Protein AF-A0A6L9HCB8-F1 (afdb_monomer_lite)

Sequence (117 aa):
MEVSAVTCQEAERMVTPYINDELSGEEVEAFLRHLETCVSCQEELEIYFMVDVGLKQLDRDSGAFDIAGALKEKIEDSYARVGRLRLLKTLGCAVRTLQVMAVAVTVLLQFRLWLWP

pLDDT: mean 71.58, std 14.14, range [37.69, 94.31]

Foldseek 3Di:
DPLPQQDLVNLVVVLVCVVVVNDDPVVVVNSVVNVVVDVVSVVVSVVVVVVVVVVVVVVVPPDCCVVVVVVVVVVVVVVVVVVVVVVVVVVVVVVVVVVVVVVVVVVVVVVVVVVPD

Radius of gyration: 24.78 Å; chains: 1; bounding box: 56×26×75 Å

Secondary structure (DSSP, 8-state):
-------HHHHHHHHHHHHTT-S-HHHHHHHHHHHHH-HHHHHHHHHHHHHHHHHHHHGGGSS-HHHHHHHHHHHHHHHHHHHHHHHHHHHHHHHHHHHHHHHHHHHHHHHHHHH--

Structure (mmCIF, N/CA/C/O backbone):
data_AF-A0A6L9HCB8-F1
#
_entry.id   AF-A0A6L9HCB8-F1
#
loop_
_atom_site.group_PDB
_atom_site.id
_atom_site.type_symbol
_atom_site.label_atom_id
_atom_site.label_alt_id
_atom_site.label_comp_id
_atom_site.label_asym_id
_atom_site.label_entity_id
_atom_site.label_seq_id
_atom_site.pdbx_PDB_ins_code
_atom_site.Cartn_x
_atom_site.Cartn_y
_atom_site.Cartn_z
_atom_site.occupancy
_atom_site.B_iso_or_equiv
_atom_site.auth_seq_id
_atom_site.auth_comp_id
_atom_site.auth_asym_id
_atom_site.auth_atom_id
_atom_site.pdbx_PDB_model_num
ATOM 1 N N . MET A 1 1 ? 0.825 -15.458 -14.921 1.00 37.69 1 MET A N 1
ATOM 2 C CA . MET A 1 1 ? 0.503 -14.550 -13.805 1.00 37.69 1 MET A CA 1
ATOM 3 C C . MET A 1 1 ? -0.991 -14.636 -13.600 1.00 37.69 1 MET A C 1
ATOM 5 O O . MET A 1 1 ? -1.735 -14.041 -14.368 1.00 37.69 1 MET A O 1
ATOM 9 N N . GLU A 1 2 ? -1.422 -15.474 -12.662 1.00 39.09 2 GLU A N 1
ATOM 10 C CA . GLU A 1 2 ? -2.800 -15.449 -12.176 1.00 39.09 2 GLU A CA 1
ATOM 11 C C . GLU A 1 2 ? -2.967 -14.147 -11.397 1.00 39.09 2 GLU A C 1
ATOM 13 O O . GLU A 1 2 ? -2.337 -13.953 -10.363 1.00 39.09 2 GLU A O 1
ATOM 18 N N . VAL A 1 3 ? -3.754 -13.219 -11.938 1.00 50.38 3 VAL A N 1
ATOM 19 C CA . VAL A 1 3 ? -4.309 -12.130 -11.137 1.00 50.38 3 VAL A CA 1
ATOM 20 C C . VAL A 1 3 ? -5.357 -12.807 -10.267 1.00 50.38 3 VAL A C 1
ATOM 22 O O . VAL A 1 3 ? -6.463 -13.083 -10.729 1.00 50.38 3 VAL A O 1
ATOM 25 N N . SER A 1 4 ? -4.971 -13.188 -9.053 1.00 51.12 4 SER A N 1
ATOM 26 C CA . SER A 1 4 ? -5.893 -13.668 -8.033 1.00 51.12 4 SER A CA 1
ATOM 27 C C . SER A 1 4 ? -6.940 -12.580 -7.831 1.00 51.12 4 SER A C 1
ATOM 29 O O . SER A 1 4 ? -6.645 -11.490 -7.343 1.00 51.12 4 SER A O 1
ATOM 31 N N . ALA A 1 5 ? -8.162 -12.842 -8.291 1.00 67.12 5 ALA A N 1
ATOM 32 C CA . ALA A 1 5 ? -9.295 -11.993 -7.985 1.00 67.12 5 ALA A CA 1
ATOM 33 C C . ALA A 1 5 ? -9.456 -12.007 -6.461 1.00 67.12 5 ALA A C 1
ATOM 35 O O . ALA A 1 5 ? -9.882 -13.014 -5.894 1.00 67.12 5 ALA A O 1
ATOM 36 N N . VAL A 1 6 ? -9.037 -10.921 -5.805 1.00 77.38 6 VAL A N 1
ATOM 37 C CA . VAL A 1 6 ? -9.268 -10.712 -4.374 1.00 77.38 6 VAL A CA 1
ATOM 38 C C . VAL A 1 6 ? -10.768 -10.865 -4.153 1.00 77.38 6 VAL A C 1
ATOM 40 O O . VAL A 1 6 ? -11.573 -10.263 -4.866 1.00 77.38 6 VAL A O 1
ATOM 43 N N . THR A 1 7 ? -11.137 -11.747 -3.232 1.00 85.69 7 THR A N 1
ATOM 44 C CA . THR A 1 7 ? -12.537 -11.992 -2.872 1.00 85.69 7 THR A CA 1
ATOM 45 C C . THR A 1 7 ? -12.926 -11.074 -1.718 1.00 85.69 7 THR A C 1
ATOM 47 O O . THR A 1 7 ? -12.045 -10.600 -1.004 1.00 85.69 7 THR A O 1
ATOM 50 N N . CYS A 1 8 ? -14.223 -10.848 -1.494 1.00 85.12 8 CYS A N 1
ATOM 51 C CA . CYS A 1 8 ? -14.690 -10.003 -0.386 1.00 85.12 8 CYS A CA 1
ATOM 52 C C . CYS A 1 8 ? -14.137 -10.475 0.971 1.00 85.12 8 CYS A C 1
ATOM 54 O O . CYS A 1 8 ? -13.652 -9.672 1.758 1.00 85.12 8 CYS A O 1
ATOM 56 N N . GLN A 1 9 ? -14.096 -11.794 1.191 1.00 83.50 9 GLN A N 1
ATOM 57 C CA . GLN A 1 9 ? -13.536 -12.391 2.406 1.00 83.50 9 GLN A CA 1
ATOM 58 C C . GLN A 1 9 ? -12.032 -12.118 2.563 1.00 83.50 9 GLN A C 1
ATOM 60 O O . GLN A 1 9 ? -11.537 -11.945 3.675 1.00 83.50 9 GLN A O 1
ATOM 65 N N . GLU A 1 10 ? -11.290 -12.106 1.458 1.00 83.19 10 GLU A N 1
ATOM 66 C CA . GLU A 1 10 ? -9.861 -11.799 1.478 1.00 83.19 10 GLU A CA 1
ATOM 67 C C . GLU A 1 10 ? -9.635 -10.301 1.733 1.00 83.19 10 GLU A C 1
ATOM 69 O O . GLU A 1 10 ? -8.763 -9.929 2.515 1.00 83.19 10 GLU A O 1
ATOM 74 N N . ALA A 1 11 ? -10.477 -9.447 1.141 1.00 82.44 11 ALA A N 1
ATOM 75 C CA . ALA A 1 11 ? -10.464 -8.007 1.360 1.00 82.44 11 ALA A CA 1
ATOM 76 C C . ALA A 1 11 ? -10.742 -7.655 2.831 1.00 82.44 11 ALA A C 1
ATOM 78 O O . ALA A 1 11 ? -9.982 -6.886 3.411 1.00 82.44 11 ALA A O 1
ATOM 79 N N . GLU A 1 12 ? -11.740 -8.272 3.471 1.00 81.25 12 GLU A N 1
ATOM 80 C CA . GLU A 1 12 ? -12.031 -8.097 4.906 1.00 81.25 12 GLU A CA 1
ATOM 81 C C . GLU A 1 12 ? -10.810 -8.398 5.790 1.00 81.25 12 GLU A C 1
ATOM 83 O O . GLU A 1 12 ? -10.491 -7.650 6.715 1.00 81.25 12 GLU A O 1
ATOM 88 N N . ARG A 1 13 ? -10.062 -9.465 5.483 1.00 83.12 13 ARG A N 1
ATOM 89 C CA . ARG A 1 13 ? -8.845 -9.833 6.231 1.00 83.12 13 ARG A CA 1
ATOM 90 C C . ARG A 1 13 ? -7.699 -8.850 6.024 1.00 83.12 13 ARG A C 1
ATOM 92 O O 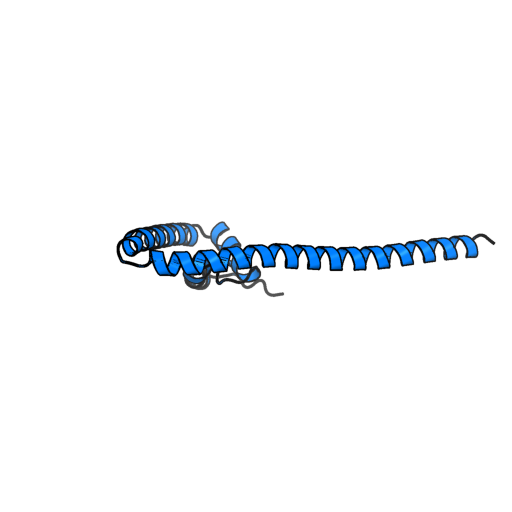. ARG A 1 13 ? -6.850 -8.720 6.904 1.00 83.12 13 ARG A O 1
ATOM 99 N N . MET A 1 14 ? -7.675 -8.167 4.882 1.00 81.94 14 MET A N 1
ATOM 100 C CA . MET A 1 14 ? -6.688 -7.143 4.551 1.00 81.94 14 MET A CA 1
ATOM 101 C C . MET A 1 14 ? -6.998 -5.784 5.200 1.00 81.94 14 MET A C 1
ATOM 103 O O . MET A 1 14 ? -6.098 -4.955 5.285 1.00 81.94 14 MET A O 1
ATOM 107 N N . VAL A 1 15 ? -8.207 -5.554 5.733 1.00 80.81 15 VAL A N 1
ATOM 108 C CA . VAL A 1 15 ? -8.607 -4.267 6.342 1.00 80.81 15 VAL A CA 1
ATOM 109 C C . VAL A 1 15 ? -7.717 -3.877 7.525 1.00 80.81 15 VAL A C 1
ATOM 111 O O . VAL A 1 15 ? -7.177 -2.774 7.560 1.00 80.81 15 VAL A O 1
ATOM 114 N N . THR A 1 16 ? -7.531 -4.772 8.498 1.00 80.31 16 THR A N 1
ATOM 115 C CA . THR A 1 16 ? -6.699 -4.501 9.683 1.00 80.31 16 THR A CA 1
ATOM 116 C C . THR A 1 16 ? -5.229 -4.215 9.339 1.00 80.31 16 THR A C 1
ATOM 118 O O . THR A 1 16 ? -4.726 -3.177 9.772 1.00 80.31 16 THR A O 1
ATOM 121 N N . PRO A 1 17 ? -4.522 -5.055 8.553 1.00 80.12 17 PRO A N 1
ATOM 122 C CA . PRO A 1 17 ? -3.143 -4.759 8.164 1.00 80.12 17 PRO A CA 1
ATOM 123 C C . PRO A 1 17 ? -3.037 -3.552 7.219 1.00 80.12 17 PRO A C 1
ATOM 125 O O . PRO A 1 17 ? -2.018 -2.870 7.240 1.00 80.12 17 PRO A O 1
ATOM 128 N N . TYR A 1 18 ? -4.072 -3.228 6.435 1.00 77.94 18 TYR A N 1
ATOM 129 C CA . TYR A 1 18 ? -4.120 -1.991 5.647 1.00 77.94 18 TYR A CA 1
ATOM 130 C C . TYR A 1 18 ? -4.136 -0.748 6.548 1.00 77.94 18 TYR A C 1
ATOM 132 O O . TYR A 1 18 ? -3.346 0.168 6.343 1.00 77.94 18 TYR A O 1
ATOM 140 N N . ILE A 1 19 ? -4.983 -0.733 7.583 1.00 73.69 19 ILE A N 1
ATOM 141 C CA . ILE A 1 19 ? -5.084 0.378 8.549 1.00 73.69 19 ILE A CA 1
ATOM 142 C C . ILE A 1 19 ? -3.792 0.555 9.363 1.00 73.69 19 ILE A C 1
ATOM 144 O O . ILE A 1 19 ? -3.469 1.669 9.777 1.00 73.69 19 ILE A O 1
ATOM 148 N N . ASN A 1 20 ? -3.060 -0.535 9.602 1.00 71.31 20 ASN A N 1
ATOM 149 C CA . ASN A 1 20 ? -1.795 -0.528 10.337 1.00 71.31 20 ASN A CA 1
ATOM 150 C C . ASN A 1 20 ? -0.558 -0.315 9.442 1.00 71.31 20 ASN A C 1
ATOM 152 O O . ASN A 1 20 ? 0.559 -0.387 9.949 1.00 71.31 20 ASN A O 1
ATOM 156 N N . ASP A 1 21 ? -0.738 -0.053 8.140 1.00 74.56 21 ASP A N 1
ATOM 157 C CA . ASP A 1 21 ? 0.344 0.086 7.152 1.00 74.56 21 ASP A CA 1
ATOM 158 C C . ASP A 1 21 ? 1.274 -1.153 7.061 1.00 74.56 21 ASP A C 1
ATOM 160 O O . ASP A 1 21 ? 2.460 -1.047 6.742 1.00 74.56 21 ASP A O 1
ATOM 164 N N . GLU A 1 22 ? 0.746 -2.349 7.335 1.00 75.38 22 GLU A N 1
ATOM 165 C CA . GLU A 1 22 ? 1.490 -3.621 7.365 1.00 75.38 22 GLU A CA 1
ATOM 166 C C . GLU A 1 22 ? 1.417 -4.410 6.046 1.00 75.38 22 GLU A C 1
ATOM 168 O O . GLU A 1 22 ? 2.123 -5.406 5.884 1.00 75.38 22 GLU A O 1
ATOM 173 N N . LEU A 1 23 ? 0.591 -3.974 5.090 1.00 77.06 23 LEU A N 1
ATOM 174 C CA . LEU A 1 23 ? 0.481 -4.611 3.776 1.00 77.06 23 LEU A CA 1
ATOM 175 C C . LEU A 1 23 ? 1.654 -4.257 2.854 1.00 77.06 23 LEU A C 1
ATOM 177 O O . LEU A 1 23 ? 2.140 -3.123 2.810 1.00 77.06 23 LEU A O 1
ATOM 181 N N . SER A 1 24 ? 2.077 -5.223 2.039 1.00 80.56 24 SER A N 1
ATOM 182 C CA . SER A 1 24 ? 3.029 -4.975 0.959 1.00 80.56 24 SER A CA 1
ATOM 183 C C . SER A 1 24 ? 2.377 -4.203 -0.197 1.00 80.56 24 SER A C 1
ATOM 185 O O . SER A 1 24 ? 1.165 -4.234 -0.395 1.00 80.56 24 SER A O 1
ATOM 187 N N . GLY A 1 25 ? 3.186 -3.507 -1.003 1.00 75.69 25 GLY A N 1
ATOM 188 C CA . GLY A 1 25 ? 2.665 -2.664 -2.090 1.00 75.69 25 GLY A CA 1
ATOM 189 C C . GLY A 1 25 ? 1.814 -3.414 -3.125 1.00 75.69 25 GLY A C 1
ATOM 190 O O . GLY A 1 25 ? 0.872 -2.838 -3.658 1.00 75.69 25 GLY A O 1
ATOM 191 N N . GLU A 1 26 ? 2.108 -4.693 -3.374 1.00 79.12 26 GLU A N 1
ATOM 192 C CA . GLU A 1 26 ? 1.325 -5.538 -4.288 1.00 79.12 26 GLU A CA 1
ATOM 193 C C . GLU A 1 26 ? -0.037 -5.928 -3.684 1.00 79.12 26 GLU A C 1
ATOM 195 O O . GLU A 1 26 ? -1.046 -5.946 -4.390 1.00 79.12 26 GLU A O 1
ATOM 200 N N . GLU A 1 27 ? -0.089 -6.180 -2.372 1.00 77.81 27 GLU A N 1
ATOM 201 C CA . GLU A 1 27 ? -1.325 -6.505 -1.646 1.00 77.81 27 GLU A CA 1
ATOM 202 C C . GLU A 1 27 ? -2.248 -5.290 -1.535 1.00 77.81 27 GLU A C 1
ATOM 204 O O . GLU A 1 27 ? -3.453 -5.411 -1.751 1.00 77.81 27 GLU A O 1
ATOM 209 N N . VAL A 1 28 ? -1.683 -4.105 -1.282 1.00 82.00 28 VAL A N 1
ATOM 210 C CA . VAL A 1 28 ? -2.438 -2.843 -1.279 1.00 82.00 28 VAL A CA 1
ATOM 211 C C . VAL A 1 28 ? -3.083 -2.599 -2.641 1.00 82.00 28 VAL A C 1
ATOM 213 O O . VAL A 1 28 ? -4.262 -2.262 -2.713 1.00 82.00 28 VAL A O 1
ATOM 216 N N . GLU A 1 29 ? -2.345 -2.795 -3.734 1.00 78.81 29 GLU A N 1
ATOM 217 C CA . GLU A 1 29 ? -2.880 -2.585 -5.081 1.00 78.81 29 GLU A CA 1
ATOM 218 C C . GLU A 1 29 ? -4.026 -3.558 -5.402 1.00 78.81 29 GLU A C 1
ATOM 220 O O . GLU A 1 29 ? -5.041 -3.168 -5.985 1.00 78.81 29 GLU A O 1
ATOM 225 N N . ALA A 1 30 ? -3.893 -4.822 -4.994 1.00 80.19 30 ALA A N 1
ATOM 226 C CA . ALA A 1 30 ? -4.929 -5.832 -5.178 1.00 80.19 30 ALA A CA 1
ATOM 227 C C . ALA A 1 30 ? -6.192 -5.530 -4.347 1.00 80.19 30 ALA A C 1
ATOM 229 O O . ALA A 1 30 ? -7.308 -5.668 -4.853 1.00 80.19 30 ALA A O 1
ATOM 230 N N . PHE A 1 31 ? -6.017 -5.066 -3.108 1.00 82.75 31 PHE A N 1
ATOM 231 C CA . PHE A 1 31 ? -7.095 -4.656 -2.209 1.00 82.75 31 PHE A CA 1
ATOM 232 C C . PHE A 1 31 ? -7.861 -3.433 -2.739 1.00 82.75 31 PHE A C 1
ATOM 234 O O . PHE A 1 31 ? -9.087 -3.471 -2.845 1.00 82.75 31 PHE A O 1
ATOM 241 N N . LEU A 1 32 ? -7.154 -2.381 -3.169 1.00 81.56 32 LEU A N 1
ATOM 242 C CA . LEU A 1 32 ? -7.774 -1.169 -3.724 1.00 81.56 32 LEU A CA 1
ATOM 243 C C . LEU A 1 32 ? -8.581 -1.464 -4.994 1.00 81.56 32 LEU 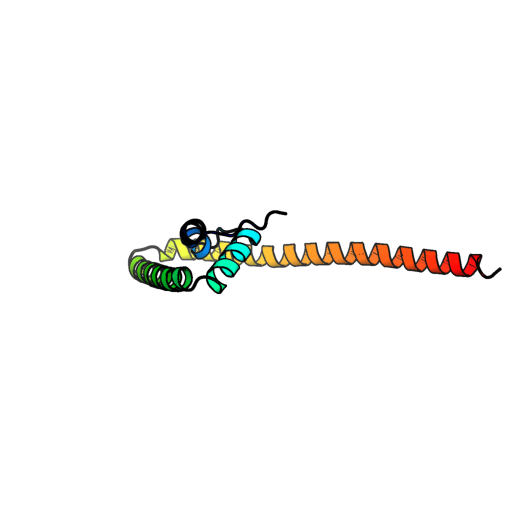A C 1
ATOM 245 O O . LEU A 1 32 ? -9.705 -0.987 -5.141 1.00 81.56 32 LEU A O 1
ATOM 249 N N . ARG A 1 33 ? -8.057 -2.320 -5.877 1.00 81.19 33 ARG A N 1
ATOM 250 C CA . ARG A 1 33 ? -8.759 -2.737 -7.099 1.00 81.19 33 ARG A CA 1
ATOM 251 C C . ARG A 1 33 ? -10.067 -3.484 -6.799 1.00 81.19 33 ARG A C 1
ATOM 253 O O . ARG A 1 33 ? -11.026 -3.387 -7.564 1.00 81.19 33 ARG A O 1
ATOM 260 N N . HIS A 1 34 ? -10.126 -4.225 -5.691 1.00 83.06 34 HIS A N 1
ATOM 261 C CA . HIS A 1 34 ? -11.357 -4.873 -5.236 1.00 83.06 34 HIS A CA 1
ATOM 262 C C . HIS A 1 34 ? -12.379 -3.851 -4.714 1.00 83.06 34 HIS A C 1
ATOM 264 O O . HIS A 1 34 ? -13.544 -3.905 -5.100 1.00 83.06 34 HIS A O 1
ATOM 270 N N . LEU A 1 35 ? -11.948 -2.873 -3.912 1.00 81.38 35 LEU A N 1
ATOM 271 C CA . LEU A 1 35 ? -12.825 -1.815 -3.387 1.00 81.38 35 LEU A CA 1
ATOM 272 C C . LEU A 1 35 ? -13.450 -0.950 -4.489 1.00 81.38 35 LEU A C 1
ATOM 274 O O . LEU A 1 35 ? -14.600 -0.541 -4.366 1.00 81.38 35 LEU A O 1
ATOM 278 N N . GLU A 1 36 ? -12.731 -0.704 -5.586 1.00 81.75 36 GLU A N 1
ATOM 279 C CA . GLU A 1 36 ? -13.266 0.031 -6.744 1.00 81.75 36 GLU A CA 1
ATOM 280 C C . GLU A 1 36 ? -14.398 -0.716 -7.463 1.00 81.75 36 GLU A C 1
ATOM 282 O O . GLU A 1 36 ? -15.251 -0.097 -8.099 1.00 81.75 36 GLU A O 1
ATOM 287 N N . THR A 1 37 ? -14.410 -2.048 -7.381 1.00 78.81 37 THR A N 1
ATOM 288 C CA . THR A 1 37 ? -15.373 -2.901 -8.095 1.00 78.81 37 THR A CA 1
ATOM 289 C C . THR A 1 37 ? -16.492 -3.433 -7.198 1.00 78.81 37 THR A C 1
ATOM 291 O O . THR A 1 37 ? -17.523 -3.869 -7.712 1.00 78.81 37 THR A O 1
ATOM 294 N N . CYS A 1 38 ? -16.332 -3.360 -5.872 1.00 81.38 38 CYS A N 1
ATOM 295 C CA . CYS A 1 38 ? -17.270 -3.883 -4.884 1.00 81.38 38 CYS A CA 1
ATOM 296 C C . CYS A 1 38 ? -17.700 -2.801 -3.879 1.00 81.38 38 CYS A C 1
ATOM 298 O O . CYS A 1 38 ? -17.020 -2.538 -2.888 1.00 81.38 38 CYS A O 1
ATOM 300 N N . VAL A 1 39 ? -18.887 -2.226 -4.101 1.00 79.00 39 VAL A N 1
ATOM 301 C CA . VAL A 1 39 ? -19.477 -1.191 -3.227 1.00 79.00 39 VAL A CA 1
ATOM 302 C C . VAL A 1 39 ? -19.722 -1.708 -1.803 1.00 79.00 39 VAL A C 1
ATOM 304 O O . VAL A 1 39 ? -19.487 -0.989 -0.841 1.00 79.00 39 VAL A O 1
ATOM 307 N N . SER A 1 40 ? -20.109 -2.979 -1.652 1.00 76.44 40 SER A N 1
ATOM 308 C CA . SER A 1 40 ? -20.345 -3.585 -0.332 1.00 76.44 40 SER A CA 1
ATOM 309 C C . SER A 1 40 ? -19.095 -3.563 0.552 1.00 76.44 40 SER A C 1
ATOM 311 O O . SER A 1 40 ? -19.184 -3.243 1.732 1.00 76.44 40 SER A O 1
ATOM 313 N N . CYS A 1 41 ? -17.925 -3.873 -0.014 1.00 81.12 41 CYS A N 1
ATOM 314 C CA . CYS A 1 41 ? -16.667 -3.851 0.733 1.00 81.12 41 CYS A CA 1
ATOM 315 C C . CYS A 1 41 ? -16.179 -2.422 1.004 1.00 81.12 41 CYS A C 1
ATOM 317 O O . CYS A 1 41 ? -15.481 -2.192 1.987 1.00 81.12 41 CYS A O 1
ATOM 319 N N . GLN A 1 42 ? -16.546 -1.456 0.157 1.00 81.75 42 GLN A N 1
ATOM 320 C CA . GLN A 1 42 ? -16.261 -0.042 0.394 1.00 81.75 42 GLN A CA 1
ATOM 321 C C . GLN A 1 42 ? -17.051 0.498 1.594 1.00 81.75 42 GLN A C 1
ATOM 323 O O . GLN A 1 42 ? -16.458 1.126 2.468 1.00 81.75 42 GLN A O 1
ATOM 328 N N . GLU A 1 43 ? -18.357 0.230 1.654 1.00 80.38 43 GLU A N 1
ATOM 329 C CA . GLU A 1 43 ? -19.210 0.645 2.777 1.00 80.38 43 GLU A CA 1
ATOM 330 C C . GLU A 1 43 ? -18.743 0.008 4.093 1.00 80.38 43 GLU A C 1
ATOM 332 O O . GLU A 1 43 ? -18.646 0.675 5.123 1.00 80.38 43 GLU A O 1
ATOM 337 N N . GLU A 1 44 ? -18.376 -1.274 4.060 1.00 78.75 44 GLU A N 1
ATOM 338 C CA . GLU A 1 44 ? -17.850 -1.973 5.231 1.00 78.75 44 GLU A CA 1
ATOM 339 C C . GLU A 1 44 ? -16.503 -1.405 5.696 1.00 78.75 44 GLU A C 1
ATOM 341 O O . GLU A 1 44 ? -16.304 -1.192 6.895 1.00 78.75 44 G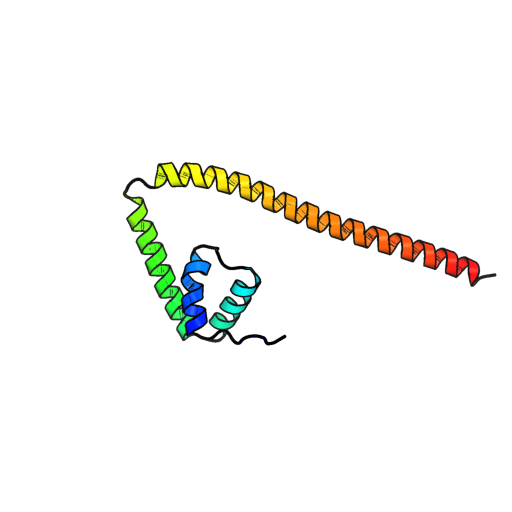LU A O 1
ATOM 346 N N . LEU A 1 45 ? -15.601 -1.078 4.765 1.00 79.69 45 LEU A N 1
ATOM 347 C CA . LEU A 1 45 ? -14.327 -0.434 5.084 1.00 79.69 45 LEU A CA 1
ATOM 348 C C . LEU A 1 45 ? -14.521 0.947 5.722 1.00 79.69 45 LEU A C 1
ATOM 350 O O . LEU A 1 45 ? -13.802 1.291 6.660 1.00 79.69 45 LEU A O 1
ATOM 354 N N . GLU A 1 46 ? -15.485 1.735 5.244 1.00 76.81 46 GLU A N 1
ATOM 355 C CA . GLU A 1 46 ? -15.818 3.039 5.823 1.00 76.81 46 GLU A CA 1
ATOM 356 C C . GLU A 1 46 ? -16.299 2.901 7.275 1.00 76.81 46 GLU A C 1
ATOM 358 O O . GLU A 1 46 ? -15.831 3.628 8.158 1.00 76.81 46 GLU A O 1
ATOM 363 N N . ILE A 1 47 ? -17.169 1.921 7.548 1.00 77.50 47 ILE A N 1
ATOM 364 C CA . ILE A 1 47 ? -17.639 1.610 8.905 1.00 77.50 47 ILE A CA 1
ATOM 365 C C . ILE A 1 47 ? -16.461 1.183 9.790 1.00 77.50 47 ILE A C 1
ATOM 367 O O . ILE A 1 47 ? -16.289 1.724 10.886 1.00 77.50 47 ILE A O 1
ATOM 371 N N . TYR A 1 48 ? -15.621 0.258 9.317 1.00 72.25 48 TYR A N 1
ATOM 372 C CA . TYR A 1 48 ? -14.438 -0.209 10.046 1.00 72.25 48 TYR A CA 1
ATOM 373 C C . TYR A 1 48 ? -13.476 0.933 10.379 1.00 72.25 48 TYR A C 1
ATOM 375 O O . TYR A 1 48 ? -12.996 1.030 11.510 1.00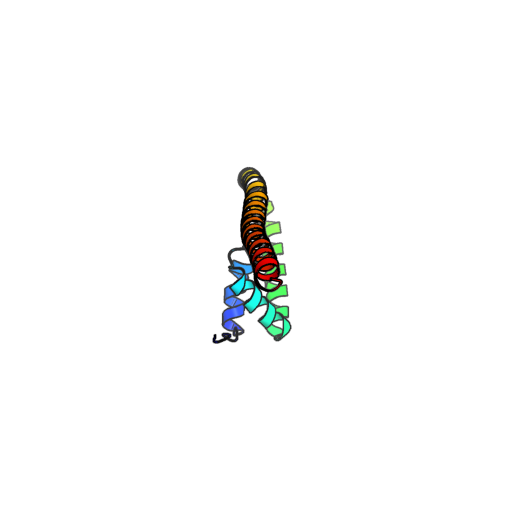 72.25 48 TYR A O 1
ATOM 383 N N . PHE A 1 49 ? -13.230 1.831 9.426 1.00 71.44 49 PHE A N 1
ATOM 384 C CA . PHE A 1 49 ? -12.358 2.983 9.620 1.00 71.44 49 PHE A CA 1
ATOM 385 C C . PHE A 1 49 ? -12.941 3.980 10.630 1.00 71.44 49 PHE A C 1
ATOM 387 O O . PHE A 1 49 ? -12.220 4.485 11.489 1.00 71.44 49 PHE A O 1
ATOM 394 N N . MET A 1 50 ? -14.252 4.234 10.586 1.00 73.06 50 MET A N 1
ATOM 395 C CA . MET A 1 50 ? -14.932 5.103 11.550 1.00 73.06 50 MET A CA 1
ATOM 396 C C . MET A 1 50 ? -14.846 4.550 12.978 1.00 73.06 50 MET A C 1
ATOM 398 O O . MET A 1 50 ? -14.599 5.309 13.918 1.00 73.06 50 MET A O 1
ATOM 402 N N . VAL A 1 51 ? -15.006 3.234 13.144 1.00 76.00 51 VAL A N 1
ATOM 403 C CA . VAL A 1 51 ? -14.876 2.560 14.442 1.00 76.00 51 VAL A CA 1
ATOM 404 C C . VAL A 1 51 ? -13.429 2.591 14.937 1.00 76.00 51 VAL A C 1
ATOM 406 O O . VAL A 1 51 ? -13.204 2.967 16.085 1.00 76.00 51 VAL A O 1
ATOM 409 N N . ASP A 1 52 ? -12.443 2.271 14.097 1.00 67.25 52 ASP A N 1
ATOM 410 C CA . ASP A 1 52 ? -11.021 2.288 14.474 1.00 67.25 52 ASP A CA 1
ATOM 411 C C . ASP A 1 52 ? -10.542 3.697 14.863 1.00 67.25 52 ASP A C 1
ATOM 413 O O . ASP A 1 52 ? -9.911 3.888 15.905 1.00 67.25 52 ASP A O 1
ATOM 417 N N . VAL A 1 53 ? -10.921 4.717 14.087 1.00 64.56 53 VAL A N 1
ATOM 418 C CA . VAL A 1 53 ? -10.632 6.125 14.401 1.00 64.56 53 VAL A CA 1
ATOM 419 C C . VAL A 1 53 ? -11.379 6.586 15.657 1.00 64.56 53 VAL A C 1
ATOM 421 O O . VAL A 1 53 ? -10.841 7.385 16.428 1.00 64.56 53 VAL A O 1
ATOM 424 N N . GLY A 1 54 ? -12.596 6.089 15.894 1.00 64.69 54 GLY A N 1
ATOM 425 C CA . GLY A 1 54 ? -13.360 6.339 17.118 1.00 64.69 54 GLY A CA 1
ATOM 426 C C . GLY A 1 54 ? -12.706 5.724 18.359 1.00 64.69 54 GLY A C 1
ATOM 427 O O . GLY A 1 54 ? -12.554 6.400 19.376 1.00 64.69 54 GLY A O 1
ATOM 428 N N . LEU A 1 55 ? -12.238 4.479 18.267 1.00 61.88 55 LEU A N 1
ATOM 429 C CA . LEU A 1 55 ? -11.538 3.774 19.345 1.00 61.88 55 LEU A CA 1
ATOM 430 C C . LEU A 1 55 ? -10.168 4.398 19.637 1.00 61.88 55 LEU A C 1
ATOM 432 O O . LEU A 1 55 ? -9.854 4.662 20.795 1.00 61.88 55 LEU A O 1
ATOM 436 N N . LYS A 1 56 ? -9.397 4.756 18.602 1.00 57.25 56 LYS A N 1
ATOM 437 C CA . LYS A 1 56 ? -8.122 5.484 18.747 1.00 57.25 56 LYS A CA 1
ATOM 438 C C . LYS A 1 56 ? -8.286 6.878 19.367 1.00 57.25 56 LYS A C 1
ATOM 440 O O . LYS A 1 56 ? -7.320 7.408 19.916 1.00 57.25 56 LYS A O 1
ATOM 445 N N . GLN A 1 57 ? -9.466 7.497 19.283 1.00 53.09 57 GLN A N 1
ATOM 446 C CA . GLN A 1 57 ? -9.762 8.748 19.995 1.00 53.09 57 GLN A CA 1
ATOM 447 C C . GLN A 1 57 ? -10.053 8.528 21.484 1.00 53.09 57 GLN A C 1
ATOM 449 O O . GLN A 1 57 ? -9.687 9.383 22.285 1.00 53.09 57 GLN A O 1
ATOM 454 N N . LEU A 1 58 ? -10.653 7.395 21.858 1.00 53.09 58 LEU A N 1
ATOM 455 C CA . LEU A 1 58 ? -10.960 7.050 23.251 1.00 53.09 58 LEU A CA 1
ATOM 456 C C . LEU A 1 58 ? -9.730 6.519 24.007 1.00 53.09 58 LEU A C 1
ATOM 458 O O . LEU A 1 58 ? -9.521 6.883 25.160 1.00 53.09 58 LEU A O 1
ATOM 462 N N . ASP A 1 59 ? -8.864 5.749 23.344 1.00 51.25 59 ASP A N 1
ATOM 463 C CA . ASP A 1 59 ? -7.616 5.219 23.930 1.00 51.25 59 ASP A CA 1
ATOM 464 C C . ASP A 1 59 ? -6.548 6.303 24.187 1.00 51.25 59 ASP A C 1
ATOM 466 O O . ASP A 1 59 ? -5.566 6.090 24.902 1.00 51.25 59 ASP A O 1
ATOM 470 N N . ARG A 1 60 ? -6.729 7.504 23.621 1.00 50.06 60 ARG A N 1
ATOM 471 C CA . ARG A 1 60 ? -5.830 8.651 23.822 1.00 50.06 60 ARG A CA 1
ATOM 472 C C . ARG A 1 60 ? -5.954 9.316 25.198 1.00 50.06 60 ARG A C 1
ATOM 474 O O . ARG A 1 60 ? -5.090 10.132 25.511 1.00 50.06 60 ARG A O 1
ATOM 481 N N . ASP A 1 61 ? -6.951 8.967 26.015 1.00 50.72 61 ASP A N 1
ATOM 482 C CA . ASP A 1 61 ? -7.175 9.595 27.331 1.00 50.72 61 ASP A CA 1
ATOM 483 C C . ASP A 1 61 ? -6.431 8.910 28.499 1.00 50.72 61 ASP A C 1
ATOM 485 O O . ASP A 1 61 ? -6.376 9.442 29.604 1.00 50.72 61 ASP A O 1
ATO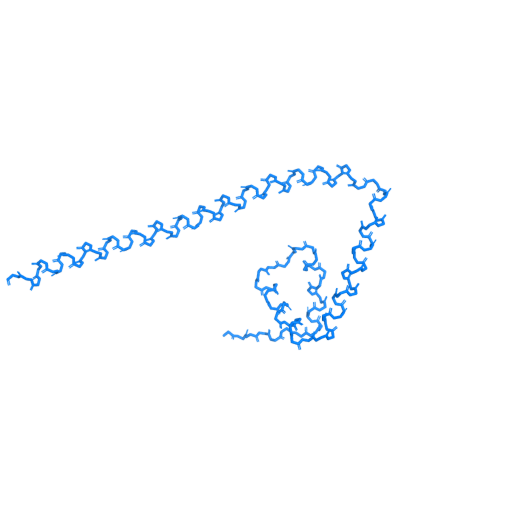M 489 N N . SER A 1 62 ? -5.774 7.762 28.282 1.00 46.31 62 SER A N 1
ATOM 490 C CA . SER A 1 62 ? -5.042 7.060 29.349 1.00 46.31 62 SER A CA 1
ATOM 491 C C . SER A 1 62 ? -3.619 6.657 28.945 1.00 46.31 62 SER A C 1
ATOM 493 O O . SER A 1 62 ? -3.343 5.516 28.590 1.00 46.31 62 SER A O 1
ATOM 495 N N . GLY A 1 63 ? -2.675 7.598 29.030 1.00 50.31 63 GLY A N 1
ATOM 496 C CA . GLY A 1 63 ? -1.251 7.282 29.239 1.00 50.31 63 GLY A CA 1
ATOM 497 C C . GLY A 1 63 ? -0.403 6.838 28.034 1.00 50.31 63 GLY A C 1
ATOM 498 O O . GLY A 1 63 ? 0.789 6.603 28.207 1.00 50.31 63 GLY A O 1
ATOM 499 N N . ALA A 1 64 ? -0.942 6.766 26.813 1.00 52.38 64 ALA A N 1
ATOM 500 C CA . ALA A 1 64 ? -0.183 6.329 25.630 1.00 52.38 64 ALA A CA 1
ATOM 501 C C . ALA A 1 64 ? 0.751 7.401 25.018 1.00 52.38 64 ALA A C 1
ATOM 503 O O . ALA A 1 64 ? 1.589 7.078 24.174 1.00 52.38 64 ALA A O 1
ATOM 504 N N . PHE A 1 65 ? 0.634 8.675 25.417 1.00 51.59 65 PHE A N 1
ATOM 505 C CA . PHE A 1 65 ? 1.343 9.783 24.761 1.00 51.59 65 PHE A CA 1
ATOM 506 C C . PHE A 1 65 ? 2.862 9.788 25.012 1.00 51.59 65 PHE A C 1
ATOM 508 O O . PHE A 1 65 ? 3.615 10.102 24.094 1.00 51.59 65 PHE A O 1
ATOM 515 N N . ASP A 1 66 ? 3.335 9.352 26.183 1.00 54.53 66 ASP A N 1
ATOM 516 C CA . ASP A 1 66 ? 4.781 9.315 26.467 1.00 54.53 66 ASP A CA 1
ATOM 517 C C . ASP A 1 66 ? 5.511 8.195 25.705 1.00 54.53 66 ASP A C 1
ATOM 519 O O . ASP A 1 66 ? 6.671 8.347 25.321 1.00 54.53 66 ASP A O 1
ATOM 523 N N . ILE A 1 67 ? 4.825 7.088 25.400 1.00 58.94 67 ILE A N 1
ATOM 524 C CA . ILE A 1 67 ? 5.399 5.976 24.623 1.00 58.94 67 ILE A CA 1
ATOM 525 C C . ILE A 1 67 ? 5.243 6.236 23.120 1.00 58.94 67 ILE A C 1
ATOM 527 O O . ILE A 1 67 ? 6.185 6.038 22.351 1.00 58.94 67 ILE A O 1
ATOM 531 N N . ALA A 1 68 ? 4.084 6.742 22.690 1.00 58.78 68 ALA A N 1
ATOM 532 C CA . ALA A 1 68 ? 3.849 7.117 21.301 1.00 58.78 68 ALA A CA 1
ATOM 533 C C . ALA A 1 68 ? 4.731 8.298 20.865 1.00 58.78 68 ALA A C 1
ATOM 535 O O . ALA A 1 68 ? 5.180 8.307 19.724 1.00 58.78 68 ALA A O 1
ATOM 536 N N . GLY A 1 69 ? 5.035 9.255 21.750 1.00 55.56 69 GLY A N 1
ATOM 537 C CA . GLY A 1 69 ? 5.966 10.357 21.486 1.00 55.56 69 GLY A CA 1
ATOM 538 C C . GLY A 1 69 ? 7.396 9.872 21.238 1.00 55.56 69 GLY A C 1
ATOM 539 O O . GLY A 1 69 ? 7.979 10.184 20.200 1.00 55.56 69 GLY A O 1
ATOM 540 N N . ALA A 1 70 ? 7.914 9.011 22.120 1.00 56.38 70 ALA A N 1
ATOM 541 C CA . ALA A 1 70 ? 9.237 8.399 21.967 1.00 56.38 70 ALA A CA 1
ATOM 542 C C . ALA A 1 70 ? 9.339 7.479 20.731 1.00 56.38 70 ALA A C 1
ATOM 544 O O . ALA A 1 70 ? 10.409 7.330 20.135 1.00 56.38 70 ALA A O 1
ATOM 545 N N . LEU A 1 71 ? 8.225 6.867 20.315 1.00 55.03 71 LEU A N 1
ATOM 546 C CA . LEU A 1 71 ? 8.163 6.037 19.113 1.00 55.03 71 LEU A CA 1
ATOM 547 C C . LEU A 1 71 ? 8.053 6.879 17.836 1.00 55.03 71 LEU A C 1
ATOM 549 O O . LEU A 1 71 ? 8.697 6.565 16.836 1.00 55.03 71 LEU A O 1
ATOM 553 N N . LYS A 1 72 ? 7.301 7.981 17.873 1.00 55.97 72 LYS A N 1
ATOM 554 C CA . LYS A 1 72 ? 7.154 8.914 16.751 1.00 55.97 72 LYS A CA 1
ATOM 555 C C . LYS A 1 72 ? 8.475 9.609 16.424 1.00 55.97 72 LYS A C 1
ATOM 557 O O . LYS A 1 72 ? 8.811 9.711 15.250 1.00 55.97 72 LYS A O 1
ATOM 562 N N . GLU A 1 73 ? 9.278 9.935 17.438 1.00 60.19 73 GLU A N 1
ATOM 563 C CA . GLU A 1 73 ? 10.646 10.446 17.268 1.00 60.19 73 GLU A CA 1
ATOM 564 C C . GLU A 1 73 ? 11.557 9.444 16.524 1.00 60.19 73 GLU A C 1
ATOM 566 O O . GLU A 1 73 ? 12.312 9.825 15.628 1.00 60.19 73 GLU A O 1
ATOM 571 N N . LYS A 1 74 ? 11.426 8.132 16.788 1.00 55.34 74 LYS A N 1
ATOM 572 C CA . LYS A 1 74 ? 12.147 7.084 16.032 1.00 55.34 74 LYS A CA 1
ATOM 573 C C . LYS A 1 74 ? 11.589 6.816 14.630 1.00 55.34 74 LYS A C 1
ATOM 575 O O . LYS A 1 74 ? 12.341 6.410 13.736 1.00 55.34 74 LYS A O 1
ATOM 580 N N . ILE A 1 75 ? 10.290 7.015 14.426 1.00 56.78 75 ILE A N 1
ATOM 581 C CA . ILE A 1 75 ? 9.628 6.866 13.123 1.00 56.78 75 ILE A CA 1
ATOM 582 C C . ILE A 1 75 ? 10.002 8.034 12.200 1.00 56.78 75 ILE A C 1
ATOM 584 O O . ILE A 1 75 ? 10.266 7.815 11.016 1.00 56.78 75 ILE A O 1
ATOM 588 N N . GLU A 1 76 ? 10.128 9.247 12.735 1.00 56.03 76 GLU A N 1
ATOM 589 C CA . GLU A 1 76 ? 10.545 10.434 11.985 1.00 56.03 76 GLU A CA 1
ATOM 590 C C . GLU A 1 76 ? 12.022 10.345 11.546 1.00 56.03 76 GLU A C 1
ATOM 592 O O . GLU A 1 76 ? 12.344 10.609 10.383 1.00 56.03 76 GLU A O 1
ATOM 597 N N . ASP A 1 77 ? 12.907 9.812 12.400 1.00 52.56 77 ASP A N 1
ATOM 598 C CA . ASP A 1 77 ? 14.306 9.523 12.031 1.00 52.56 77 ASP A CA 1
ATOM 599 C C . ASP A 1 77 ? 14.423 8.407 10.962 1.00 52.56 77 ASP A C 1
ATOM 601 O O . ASP A 1 77 ? 15.307 8.414 10.092 1.00 52.56 77 ASP A O 1
ATOM 605 N N . SER A 1 78 ? 13.473 7.466 10.950 1.00 46.97 78 SER A N 1
ATOM 606 C CA . SER A 1 78 ? 13.422 6.371 9.971 1.00 46.97 78 SER A CA 1
ATOM 607 C C . SER A 1 78 ? 12.857 6.810 8.615 1.00 46.97 78 SER A C 1
ATOM 609 O O . SER A 1 78 ? 13.378 6.394 7.573 1.00 46.97 78 SER A O 1
ATOM 611 N N . TYR A 1 79 ? 11.886 7.726 8.583 1.00 53.09 79 TYR A N 1
ATOM 612 C CA . TYR A 1 79 ? 11.374 8.315 7.339 1.00 53.09 79 TYR A CA 1
ATOM 613 C C . TYR A 1 79 ? 12.463 9.088 6.573 1.00 53.09 79 TYR A C 1
ATOM 615 O O . TYR A 1 79 ? 12.561 8.983 5.344 1.00 53.09 79 TYR A O 1
ATOM 623 N N . ALA A 1 80 ? 13.383 9.752 7.283 1.00 52.47 80 ALA A N 1
ATOM 624 C CA . ALA A 1 80 ? 14.541 10.407 6.672 1.00 52.47 80 ALA A CA 1
ATOM 625 C C . ALA A 1 80 ? 15.520 9.417 5.997 1.00 52.47 80 ALA A C 1
ATOM 627 O O . ALA A 1 80 ? 16.225 9.775 5.046 1.00 52.47 80 ALA A O 1
ATOM 628 N N . ARG A 1 81 ? 15.593 8.150 6.442 1.00 49.19 81 ARG A N 1
ATOM 629 C CA . ARG A 1 81 ? 16.409 7.105 5.782 1.00 49.19 81 ARG A CA 1
ATOM 630 C C . ARG A 1 81 ? 15.733 6.500 4.556 1.00 49.19 81 ARG A C 1
ATOM 632 O O . ARG A 1 81 ? 16.438 6.209 3.587 1.00 49.19 81 ARG A O 1
ATOM 639 N N . VAL A 1 82 ? 14.409 6.353 4.554 1.00 51.56 82 VAL A N 1
ATOM 640 C CA . VAL A 1 82 ? 13.673 5.775 3.415 1.00 51.56 82 VAL A CA 1
ATOM 641 C C . VAL A 1 82 ? 13.765 6.681 2.182 1.00 51.56 82 VAL A C 1
ATOM 643 O O . VAL A 1 82 ? 13.969 6.181 1.074 1.00 51.56 82 VAL A O 1
ATOM 646 N N . GLY A 1 83 ? 13.740 8.006 2.364 1.00 57.31 83 GLY A N 1
ATOM 647 C CA . GLY A 1 83 ? 13.977 8.965 1.279 1.00 57.31 83 GLY A CA 1
ATOM 648 C C . GLY A 1 83 ? 15.364 8.815 0.643 1.00 57.31 83 GLY A C 1
ATOM 649 O O . GLY A 1 83 ? 15.481 8.689 -0.574 1.00 57.31 83 GLY A O 1
ATOM 650 N N . ARG A 1 84 ? 16.423 8.736 1.461 1.00 52.88 84 ARG A N 1
ATOM 651 C CA . ARG A 1 84 ? 17.809 8.571 0.980 1.00 52.88 84 ARG A CA 1
ATOM 652 C C . ARG A 1 84 ? 18.037 7.236 0.277 1.00 52.88 84 ARG A C 1
ATOM 654 O O . ARG A 1 84 ? 18.709 7.210 -0.747 1.00 52.88 84 ARG A O 1
ATOM 661 N N . LEU A 1 85 ? 17.466 6.142 0.778 1.00 58.81 85 LEU A N 1
ATOM 662 C CA . LEU A 1 85 ? 17.591 4.823 0.148 1.00 58.81 85 LEU A CA 1
ATOM 663 C C . LEU A 1 85 ? 16.841 4.748 -1.188 1.00 58.81 85 LEU A C 1
ATOM 665 O O . LEU A 1 85 ? 17.385 4.201 -2.148 1.00 58.81 85 LEU A O 1
ATOM 669 N N . ARG A 1 86 ? 15.643 5.344 -1.293 1.00 58.47 86 ARG A N 1
ATOM 670 C CA . ARG A 1 86 ? 14.935 5.479 -2.579 1.00 58.47 86 ARG A CA 1
ATOM 671 C C . ARG A 1 86 ? 15.734 6.339 -3.557 1.00 58.47 86 ARG A C 1
ATOM 673 O O . ARG A 1 86 ? 15.922 5.919 -4.692 1.00 58.47 86 ARG A O 1
ATOM 680 N N . LEU A 1 87 ? 16.281 7.474 -3.113 1.00 60.78 87 LEU A N 1
ATOM 681 C CA . LEU A 1 87 ? 17.096 8.350 -3.961 1.00 60.78 87 LEU A CA 1
ATOM 682 C C . LEU A 1 87 ? 18.380 7.656 -4.443 1.00 60.78 87 LEU A C 1
ATOM 684 O O . LEU A 1 87 ? 18.691 7.706 -5.627 1.00 60.78 87 LEU A O 1
ATOM 688 N N . LEU A 1 88 ? 19.096 6.955 -3.557 1.00 65.56 88 LEU A N 1
ATOM 689 C CA . LEU A 1 88 ? 20.303 6.194 -3.900 1.00 65.56 88 LEU A CA 1
ATOM 690 C C . LEU A 1 88 ? 20.004 5.041 -4.860 1.00 65.56 88 LEU A C 1
ATOM 692 O O . LEU A 1 88 ? 20.785 4.792 -5.776 1.00 65.56 88 LEU A O 1
ATOM 696 N N . LYS A 1 89 ? 18.867 4.356 -4.694 1.00 66.44 89 LYS A N 1
ATOM 697 C CA . LYS A 1 89 ? 18.438 3.289 -5.606 1.00 66.44 89 LYS A CA 1
ATOM 698 C C . LYS A 1 89 ? 18.074 3.846 -6.985 1.00 66.44 89 LYS A C 1
ATOM 700 O O . LYS A 1 89 ? 18.508 3.288 -7.992 1.00 66.44 89 LYS A O 1
ATOM 705 N N . THR A 1 90 ? 17.374 4.979 -7.039 1.00 71.19 90 THR A N 1
ATOM 706 C CA . THR A 1 90 ? 17.076 5.698 -8.288 1.00 71.19 90 THR A CA 1
ATOM 707 C C . THR A 1 90 ? 18.353 6.195 -8.971 1.00 71.19 90 THR A C 1
ATOM 709 O O . THR A 1 90 ? 18.525 5.979 -10.169 1.00 71.19 90 THR A O 1
ATOM 712 N N . LEU A 1 91 ? 19.292 6.778 -8.218 1.00 71.69 91 LEU A N 1
ATOM 713 C CA . LEU A 1 91 ? 20.599 7.209 -8.726 1.00 71.69 91 LEU A CA 1
ATOM 714 C C . LEU A 1 91 ? 21.424 6.024 -9.244 1.00 71.69 91 LEU A C 1
ATOM 716 O O . LEU A 1 91 ? 22.010 6.113 -10.318 1.00 71.69 91 LEU A O 1
ATOM 720 N N . GLY A 1 92 ? 21.431 4.894 -8.535 1.00 76.50 92 GLY A N 1
ATOM 721 C CA . GLY A 1 92 ? 22.116 3.676 -8.969 1.00 76.50 92 GLY A CA 1
ATOM 722 C C . GLY A 1 92 ? 21.557 3.109 -10.279 1.00 76.50 92 GLY A C 1
ATOM 723 O O . GLY A 1 92 ? 22.329 2.726 -11.161 1.00 76.50 92 GLY A O 1
ATOM 724 N N . CYS A 1 93 ? 20.229 3.102 -10.447 1.00 72.06 93 CYS A N 1
ATOM 725 C CA . CYS A 1 93 ? 19.595 2.753 -11.722 1.00 72.06 93 CYS A CA 1
ATOM 726 C C . CYS A 1 93 ? 19.981 3.733 -12.837 1.00 72.06 93 CYS A C 1
ATOM 728 O O . CYS A 1 93 ? 20.363 3.293 -13.920 1.00 72.06 93 CYS A O 1
ATOM 730 N N . ALA A 1 94 ? 19.956 5.040 -12.560 1.00 79.06 94 ALA A N 1
ATOM 731 C CA . ALA A 1 94 ? 20.293 6.072 -13.536 1.00 79.06 94 ALA A CA 1
ATOM 732 C C . ALA A 1 94 ? 21.753 5.977 -14.012 1.00 79.06 94 ALA A C 1
ATOM 734 O O . ALA A 1 94 ? 22.017 6.006 -15.214 1.00 79.06 94 ALA A O 1
ATOM 735 N N . VAL A 1 95 ? 22.707 5.789 -13.094 1.00 84.44 95 VAL A N 1
ATOM 736 C CA . VAL A 1 95 ? 24.132 5.621 -13.431 1.00 84.44 95 VAL A CA 1
ATOM 737 C C . VAL A 1 95 ? 24.338 4.394 -14.318 1.00 84.44 95 VAL A C 1
ATOM 739 O O . VAL A 1 95 ? 25.043 4.473 -15.32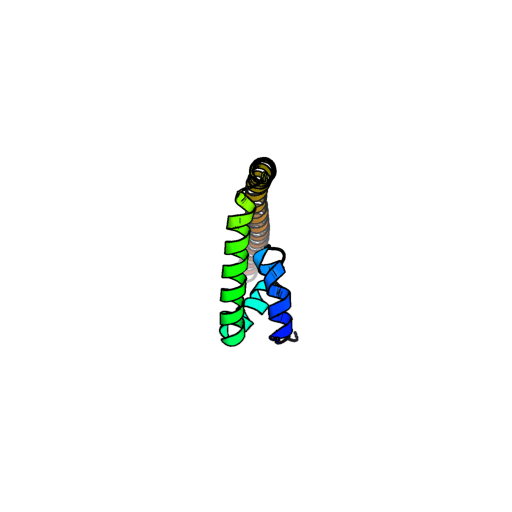4 1.00 84.44 95 VAL A O 1
ATOM 742 N N . ARG A 1 96 ? 23.667 3.278 -14.005 1.00 81.19 96 ARG A N 1
ATOM 743 C CA . ARG A 1 96 ? 23.745 2.054 -14.813 1.00 81.19 96 ARG A CA 1
ATOM 744 C C . ARG A 1 96 ? 23.205 2.273 -16.227 1.00 81.19 96 ARG A C 1
ATOM 746 O O . ARG A 1 96 ? 23.852 1.862 -17.186 1.00 81.19 96 ARG A O 1
ATOM 753 N N . THR A 1 97 ? 22.065 2.949 -16.378 1.00 87.44 97 THR A N 1
ATOM 754 C CA . THR A 1 97 ? 21.511 3.265 -17.705 1.00 87.44 97 THR A CA 1
ATOM 755 C C . THR A 1 97 ? 22.398 4.232 -18.485 1.00 87.44 97 THR A C 1
ATOM 757 O O . THR A 1 97 ? 22.610 4.034 -19.677 1.00 87.44 97 THR A O 1
ATOM 760 N N . LEU A 1 98 ? 22.982 5.233 -17.819 1.00 86.62 98 LEU A N 1
ATOM 761 C CA . LEU A 1 98 ? 23.881 6.201 -18.450 1.00 86.62 98 LEU A CA 1
ATOM 762 C C . LEU A 1 98 ? 25.156 5.535 -18.971 1.00 86.62 98 LEU A C 1
ATOM 764 O O . LEU A 1 98 ? 25.578 5.818 -20.090 1.00 86.62 98 LEU A O 1
ATOM 768 N N . GLN A 1 99 ? 25.737 4.613 -18.200 1.00 90.38 99 GLN A N 1
ATOM 769 C CA . GLN A 1 99 ? 26.916 3.860 -18.623 1.00 90.38 99 GLN A CA 1
ATOM 770 C C . GLN A 1 99 ? 26.628 3.017 -19.874 1.00 90.38 99 GLN A C 1
ATOM 772 O O . GLN A 1 99 ? 27.415 3.035 -20.820 1.00 90.38 99 GLN A O 1
ATOM 777 N N . VAL A 1 100 ? 25.491 2.315 -19.910 1.00 90.94 100 VAL A N 1
ATOM 778 C CA . VAL A 1 100 ? 25.083 1.513 -21.077 1.00 90.94 100 VAL A CA 1
ATOM 779 C C . VAL A 1 100 ? 24.879 2.399 -22.307 1.00 90.94 100 VAL A C 1
ATOM 781 O O . VAL A 1 100 ? 25.383 2.078 -23.383 1.00 90.94 100 VAL A O 1
ATOM 784 N N . MET A 1 101 ? 24.208 3.542 -22.147 1.00 90.75 101 MET A N 1
ATOM 785 C CA . MET A 1 101 ? 23.989 4.495 -23.237 1.00 90.75 101 MET A CA 1
ATOM 786 C C . MET A 1 101 ? 25.301 5.081 -23.775 1.00 90.75 101 MET A C 1
ATOM 788 O O . MET A 1 101 ? 25.472 5.179 -24.988 1.00 90.75 101 MET A O 1
ATOM 792 N N . ALA A 1 102 ? 26.256 5.420 -22.905 1.00 92.50 102 ALA A N 1
ATOM 793 C CA . ALA A 1 102 ? 27.561 5.941 -23.313 1.00 92.50 102 ALA A CA 1
ATOM 794 C C . ALA A 1 102 ? 28.363 4.916 -24.131 1.00 92.50 102 ALA A C 1
ATOM 796 O O . ALA A 1 102 ? 28.913 5.248 -25.185 1.00 92.50 102 ALA A O 1
ATOM 797 N N . VAL A 1 103 ? 28.382 3.652 -23.693 1.00 94.31 103 VAL A N 1
ATOM 798 C CA . VAL A 1 103 ? 29.031 2.565 -24.443 1.00 94.31 103 VAL A CA 1
ATOM 799 C C . VAL A 1 103 ? 28.355 2.377 -25.800 1.00 94.31 103 VAL A C 1
ATOM 801 O O . VAL A 1 103 ? 29.047 2.321 -26.815 1.00 94.31 103 VAL A O 1
ATOM 804 N N . ALA A 1 104 ? 27.019 2.369 -25.847 1.00 93.06 104 ALA A N 1
ATOM 805 C CA . ALA A 1 104 ? 26.270 2.242 -27.095 1.00 93.06 104 ALA A CA 1
ATOM 806 C C . ALA A 1 104 ? 26.608 3.362 -28.095 1.00 93.06 104 ALA A C 1
ATOM 808 O O . ALA A 1 104 ? 26.885 3.080 -29.258 1.00 93.06 104 ALA A O 1
ATOM 809 N N . VAL A 1 105 ? 26.660 4.622 -27.648 1.00 93.50 105 VAL A N 1
ATOM 810 C CA . VAL A 1 105 ? 27.034 5.767 -28.499 1.00 93.50 105 VAL A CA 1
ATOM 811 C C . VAL A 1 105 ? 28.460 5.627 -29.033 1.00 93.50 105 VAL A C 1
ATOM 813 O O . VAL A 1 105 ? 28.692 5.844 -30.222 1.00 93.50 105 VAL A O 1
ATOM 816 N N . THR A 1 106 ? 29.407 5.217 -28.185 1.00 91.56 106 THR A N 1
ATOM 817 C CA . THR A 1 106 ? 30.810 5.022 -28.590 1.00 91.56 106 THR A CA 1
ATOM 818 C C . THR A 1 106 ? 30.944 3.924 -29.647 1.00 91.56 106 THR A C 1
ATOM 820 O O . THR A 1 106 ? 31.630 4.114 -30.651 1.00 91.56 106 THR A O 1
ATOM 823 N N . VAL A 1 107 ? 30.240 2.801 -29.468 1.00 92.50 107 VAL A N 1
ATOM 824 C CA . VAL A 1 107 ? 30.212 1.688 -30.430 1.00 92.50 107 VAL A CA 1
ATOM 825 C C . VAL A 1 107 ? 29.579 2.121 -31.751 1.00 92.50 107 VAL A C 1
ATOM 827 O O . VAL A 1 107 ? 30.126 1.825 -32.809 1.00 92.50 107 VAL A O 1
ATOM 830 N N . LEU A 1 108 ? 28.473 2.870 -31.718 1.00 90.44 108 LEU A N 1
ATOM 831 C CA . LEU A 1 108 ? 27.832 3.395 -32.928 1.00 90.44 108 LEU A CA 1
ATOM 832 C C . LEU A 1 108 ? 28.752 4.348 -33.704 1.00 90.44 108 LEU A C 1
ATOM 834 O O . LEU A 1 108 ? 28.785 4.292 -34.932 1.00 90.44 108 LEU A O 1
ATOM 838 N N . LEU A 1 109 ? 29.518 5.194 -33.008 1.00 88.31 109 LEU A N 1
ATOM 839 C CA . LEU A 1 109 ? 30.519 6.085 -33.607 1.00 88.31 109 LEU A CA 1
ATOM 840 C C . LEU A 1 109 ? 31.674 5.309 -34.248 1.00 88.31 109 LEU A C 1
ATOM 842 O O . LEU A 1 109 ? 32.037 5.593 -35.388 1.00 88.31 109 LEU A O 1
ATOM 846 N N . GLN A 1 110 ? 32.218 4.307 -33.553 1.00 87.75 110 GLN A N 1
ATOM 847 C CA . GLN A 1 110 ? 33.260 3.432 -34.100 1.00 87.75 110 GLN A CA 1
ATOM 848 C C . GLN A 1 110 ? 32.755 2.648 -35.315 1.00 87.75 110 GLN A C 1
ATOM 850 O O . GLN A 1 110 ? 33.445 2.569 -36.327 1.00 87.75 110 GLN A O 1
ATOM 855 N N . PHE A 1 111 ? 31.525 2.138 -35.254 1.00 90.62 111 PHE A N 1
ATOM 856 C CA . PHE A 1 111 ? 30.892 1.432 -36.362 1.00 90.62 111 PHE A CA 1
ATOM 857 C C . PHE A 1 111 ? 30.664 2.355 -37.559 1.00 90.62 111 PHE A C 1
ATOM 859 O O . PHE A 1 111 ? 30.949 1.965 -38.681 1.00 90.62 111 PHE A O 1
ATOM 866 N N . ARG A 1 112 ? 30.230 3.604 -37.338 1.00 87.38 112 ARG A N 1
ATOM 867 C CA . ARG A 1 112 ? 30.100 4.617 -38.399 1.00 87.38 112 ARG A CA 1
ATOM 868 C C . ARG A 1 112 ? 31.432 4.927 -39.078 1.00 87.38 112 ARG A C 1
ATOM 870 O O . ARG A 1 112 ? 31.459 5.018 -40.297 1.00 87.38 112 ARG A O 1
ATOM 877 N N . LEU A 1 113 ? 32.512 5.070 -38.310 1.00 84.50 113 LEU A N 1
ATOM 878 C CA . LEU A 1 113 ? 33.858 5.302 -38.848 1.00 84.50 113 LEU A CA 1
ATOM 879 C C . LEU A 1 113 ? 34.384 4.095 -39.634 1.00 84.50 113 LEU A C 1
ATOM 881 O O . LEU A 1 113 ? 35.105 4.269 -40.607 1.00 84.50 113 LEU A O 1
ATOM 885 N N . TRP A 1 114 ? 34.005 2.881 -39.232 1.00 85.75 114 TRP A N 1
ATOM 886 C CA . TRP A 1 114 ? 34.423 1.646 -39.893 1.00 85.75 114 TRP A CA 1
ATOM 887 C C . TRP A 1 114 ? 33.526 1.224 -41.066 1.00 85.75 114 TRP A C 1
ATOM 889 O O . TRP A 1 114 ? 33.971 0.458 -41.914 1.00 85.75 114 TRP A O 1
ATOM 899 N N . LEU A 1 115 ? 32.288 1.732 -41.140 1.00 76.75 115 LEU A N 1
ATOM 900 C CA . LEU A 1 115 ? 31.381 1.583 -42.290 1.00 76.75 115 LEU A CA 1
ATOM 901 C C . LEU A 1 115 ? 31.506 2.705 -43.331 1.00 76.75 115 LEU A C 1
ATOM 903 O O . LEU A 1 115 ? 30.928 2.574 -44.407 1.00 76.75 115 LEU A O 1
ATOM 907 N N . TRP A 1 116 ? 32.228 3.787 -43.019 1.00 66.75 116 TRP A N 1
ATOM 908 C CA . TRP A 1 116 ? 32.582 4.860 -43.958 1.00 66.75 116 TRP A CA 1
ATOM 909 C C . TRP A 1 116 ? 34.074 4.853 -44.404 1.00 66.75 116 TRP A C 1
ATOM 911 O O . TRP A 1 116 ? 34.680 5.922 -44.459 1.00 66.75 116 TRP A O 1
ATOM 921 N N . PRO A 1 117 ? 34.736 3.711 -44.681 1.00 62.06 117 PRO A N 1
ATOM 922 C CA . PRO A 1 117 ? 35.996 3.711 -45.413 1.00 62.06 117 PRO A CA 1
ATOM 923 C C . PRO A 1 117 ? 35.769 3.895 -46.920 1.00 62.06 117 PRO A C 1
ATOM 925 O O . PRO A 1 117 ? 34.709 3.462 -47.433 1.00 62.06 117 PRO A O 1
#